Protein AF-A0AAN0SS25-F1 (afdb_monomer)

Structure (mmCIF, N/CA/C/O backbone):
data_AF-A0AAN0SS25-F1
#
_entry.id   AF-A0AAN0SS25-F1
#
loop_
_atom_site.group_PDB
_atom_site.id
_atom_site.type_symbol
_atom_site.label_atom_id
_atom_site.label_alt_id
_atom_site.label_comp_id
_atom_site.label_asym_id
_atom_site.label_entity_id
_atom_site.label_seq_id
_atom_site.pdbx_PDB_ins_code
_atom_site.Cartn_x
_atom_site.Cartn_y
_atom_site.Cartn_z
_atom_site.occupancy
_atom_site.B_iso_or_equiv
_atom_site.auth_seq_id
_atom_site.auth_comp_id
_atom_site.auth_asym_id
_atom_site.auth_atom_id
_atom_site.pdbx_PDB_model_num
ATOM 1 N N . MET A 1 1 ? -2.815 -20.457 -16.762 1.00 57.69 1 MET A N 1
ATOM 2 C CA . MET A 1 1 ? -2.253 -19.759 -15.584 1.00 57.69 1 MET A CA 1
ATOM 3 C C . MET A 1 1 ? -3.421 -19.249 -14.760 1.00 57.69 1 MET A C 1
ATOM 5 O O . MET A 1 1 ? -4.217 -18.498 -15.304 1.00 57.69 1 MET A O 1
ATOM 9 N N . HIS A 1 2 ? -3.569 -19.691 -13.511 1.00 80.38 2 HIS A N 1
ATOM 10 C CA . HIS 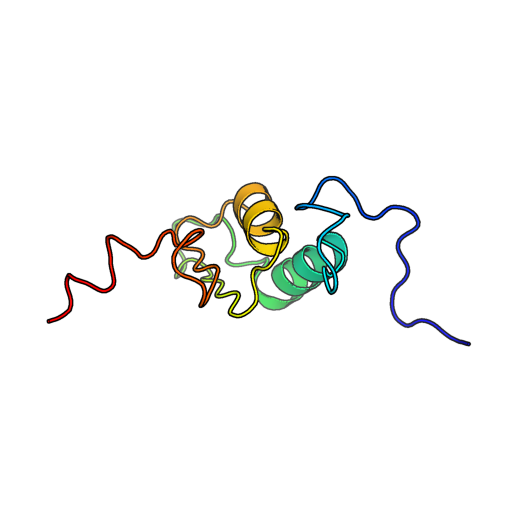A 1 2 ? -4.608 -19.187 -12.608 1.00 80.38 2 HIS A CA 1
ATOM 11 C C . HIS A 1 2 ? -3.968 -18.160 -11.673 1.00 80.38 2 HIS A C 1
ATOM 13 O O . HIS A 1 2 ? -3.058 -18.497 -10.920 1.00 80.38 2 HIS A O 1
ATOM 19 N N . SER A 1 3 ? -4.380 -16.897 -11.771 1.00 84.00 3 SER A N 1
ATOM 20 C CA . SER A 1 3 ? -3.950 -15.846 -10.847 1.00 84.00 3 SER A CA 1
ATOM 21 C C . SER A 1 3 ? -4.818 -15.871 -9.592 1.00 84.00 3 SER A C 1
ATOM 23 O O . SER A 1 3 ? -6.036 -15.971 -9.703 1.00 84.00 3 SER A O 1
ATOM 25 N N . VAL A 1 4 ? -4.208 -15.707 -8.418 1.00 85.38 4 VAL A N 1
ATOM 26 C CA . VAL A 1 4 ? -4.943 -15.578 -7.145 1.00 85.38 4 VAL A CA 1
ATOM 27 C C . VAL A 1 4 ? -5.563 -14.184 -7.000 1.00 85.38 4 VAL A C 1
ATOM 29 O O . VAL A 1 4 ? -6.630 -14.037 -6.418 1.00 85.38 4 VAL A O 1
ATOM 32 N N . ILE A 1 5 ? -4.910 -13.156 -7.552 1.00 86.50 5 ILE A N 1
ATOM 33 C CA . ILE A 1 5 ? -5.356 -11.761 -7.490 1.00 86.50 5 ILE A CA 1
ATOM 34 C C . ILE A 1 5 ? -5.107 -11.112 -8.852 1.00 86.50 5 ILE A C 1
ATOM 36 O O . ILE A 1 5 ? -4.029 -11.281 -9.427 1.00 86.50 5 ILE A O 1
ATOM 40 N N . ASN A 1 6 ? -6.090 -10.365 -9.359 1.00 88.50 6 ASN A N 1
ATOM 41 C CA . ASN A 1 6 ? -5.974 -9.590 -10.590 1.00 88.50 6 ASN A CA 1
ATOM 42 C C . ASN A 1 6 ? -6.576 -8.191 -10.400 1.00 88.50 6 ASN A C 1
ATOM 44 O O . ASN A 1 6 ? -7.693 -8.059 -9.904 1.00 88.50 6 ASN A O 1
ATOM 48 N N . TYR A 1 7 ? -5.848 -7.158 -10.826 1.00 87.94 7 TYR A N 1
ATOM 49 C CA . TYR A 1 7 ? -6.345 -5.784 -10.867 1.00 87.94 7 TYR A CA 1
ATOM 50 C C . TYR A 1 7 ? -6.162 -5.234 -12.276 1.00 87.94 7 TYR A C 1
ATOM 52 O O . TYR A 1 7 ? -5.033 -5.116 -12.746 1.00 87.94 7 TYR A O 1
ATOM 60 N N . GLU A 1 8 ? -7.255 -4.820 -12.915 1.00 86.50 8 GLU A N 1
ATOM 61 C CA . GLU A 1 8 ? -7.216 -4.219 -14.257 1.00 86.50 8 GLU A CA 1
ATOM 62 C C . GLU A 1 8 ? -6.403 -2.917 -14.293 1.00 86.50 8 GLU A C 1
ATOM 64 O O . GLU A 1 8 ? -5.806 -2.562 -15.306 1.00 86.50 8 GLU A O 1
ATOM 69 N N . GLN A 1 9 ? -6.354 -2.203 -13.164 1.00 84.44 9 GLN A N 1
ATOM 70 C CA . GLN A 1 9 ? -5.640 -0.941 -13.025 1.00 84.44 9 GLN A CA 1
ATOM 71 C C . GLN A 1 9 ? -4.769 -0.928 -11.770 1.00 84.44 9 GLN A C 1
ATOM 73 O O . GLN A 1 9 ? -5.238 -1.208 -10.663 1.00 84.44 9 GLN A O 1
ATOM 78 N N . ARG A 1 10 ? -3.518 -0.475 -11.916 1.00 81.19 10 ARG A N 1
ATOM 79 C CA . ARG A 1 10 ? -2.556 -0.339 -10.805 1.00 81.19 10 ARG A CA 1
ATOM 80 C C . ARG A 1 10 ? -2.979 0.689 -9.743 1.00 81.19 10 ARG A C 1
ATOM 82 O O . ARG A 1 10 ? -2.588 0.562 -8.585 1.00 81.19 10 ARG A O 1
ATOM 89 N N . GLY A 1 11 ? -3.775 1.690 -10.123 1.00 83.00 11 GLY A N 1
ATOM 90 C CA . GLY A 1 11 ? -4.128 2.828 -9.267 1.00 83.00 11 GLY A CA 1
ATOM 91 C C . GLY A 1 11 ? -3.034 3.902 -9.204 1.00 83.00 11 GLY A C 1
ATOM 92 O O . GLY A 1 11 ? -2.036 3.836 -9.923 1.00 83.00 11 GLY A O 1
ATOM 93 N N . THR A 1 12 ? -3.225 4.895 -8.336 1.00 85.44 12 THR A N 1
ATOM 94 C CA . THR A 1 12 ? -2.402 6.120 -8.227 1.00 85.44 12 THR A CA 1
ATOM 95 C C . THR A 1 12 ? -1.240 6.006 -7.227 1.00 85.44 12 THR A C 1
ATOM 97 O O . THR A 1 12 ? -0.642 7.003 -6.831 1.00 85.44 12 THR A O 1
ATOM 100 N N . TYR A 1 13 ? -0.905 4.786 -6.804 1.00 86.62 13 TYR A N 1
ATOM 101 C CA . TYR A 1 13 ? 0.031 4.524 -5.710 1.00 86.62 13 TYR A CA 1
ATOM 102 C C . TYR A 1 13 ? 1.503 4.566 -6.136 1.00 86.62 13 TYR A C 1
ATOM 104 O O . TYR A 1 13 ? 1.930 3.731 -6.932 1.00 86.62 13 TYR A O 1
ATOM 112 N N . GLY A 1 14 ? 2.309 5.445 -5.534 1.00 79.00 14 GLY A N 1
ATOM 113 C CA . GLY A 1 14 ? 3.767 5.484 -5.723 1.00 79.00 14 GLY A CA 1
ATOM 114 C C . GLY A 1 14 ? 4.233 5.669 -7.180 1.00 79.00 14 GLY A C 1
ATOM 115 O O . GLY A 1 14 ? 3.445 5.846 -8.108 1.00 79.00 14 GLY A O 1
ATOM 116 N N . ASN A 1 15 ? 5.547 5.615 -7.404 1.00 80.75 15 ASN A N 1
ATOM 117 C CA . ASN A 1 15 ? 6.135 5.772 -8.738 1.00 80.75 15 ASN A CA 1
ATOM 118 C C . ASN A 1 15 ? 6.070 4.468 -9.55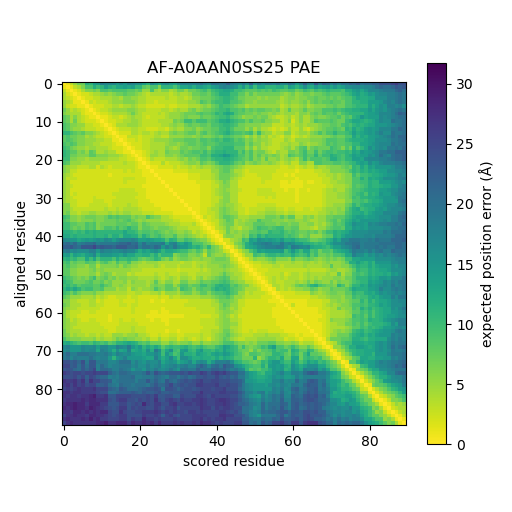7 1.00 80.75 15 ASN A C 1
ATOM 120 O O . ASN A 1 15 ? 6.817 3.527 -9.297 1.00 80.75 15 ASN A O 1
ATOM 124 N N . ASN A 1 16 ? 5.236 4.411 -10.596 1.00 80.12 16 ASN A N 1
ATOM 125 C CA . ASN A 1 16 ? 5.098 3.227 -11.458 1.00 80.12 16 ASN A CA 1
ATOM 126 C C . ASN A 1 16 ? 6.362 2.862 -12.265 1.00 80.12 16 ASN A C 1
ATOM 128 O O . ASN A 1 16 ? 6.456 1.736 -12.745 1.00 80.12 16 ASN A O 1
ATOM 132 N N . LYS A 1 17 ? 7.336 3.773 -12.394 1.00 83.12 17 LYS A N 1
ATOM 133 C CA . LYS A 1 17 ? 8.622 3.519 -13.065 1.00 83.12 17 LYS A CA 1
ATOM 134 C C . LYS A 1 17 ? 9.669 2.883 -12.145 1.00 83.12 17 LYS A C 1
ATOM 136 O O . LYS A 1 17 ? 10.711 2.452 -12.631 1.00 83.12 17 LYS A O 1
ATOM 141 N N . TYR A 1 18 ? 9.434 2.833 -10.831 1.00 81.69 18 TYR A N 1
ATOM 142 C CA . TYR A 1 18 ? 10.376 2.206 -9.904 1.00 81.69 18 TYR A CA 1
ATOM 143 C C . TYR A 1 18 ? 10.318 0.681 -10.046 1.00 81.69 18 TYR A C 1
ATOM 145 O O . TYR A 1 18 ? 9.267 0.062 -9.860 1.00 81.69 18 TYR A O 1
ATOM 153 N N . ARG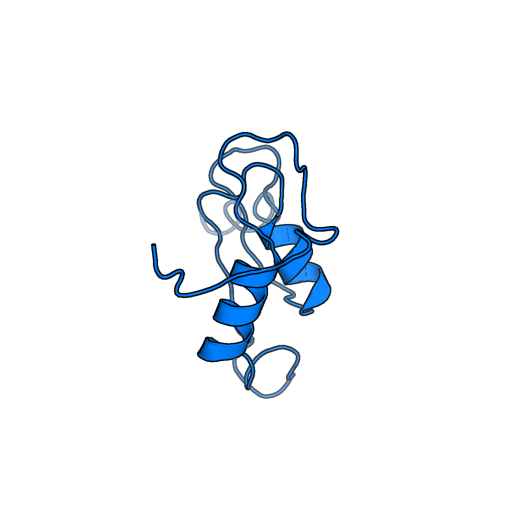 A 1 19 ? 11.450 0.065 -10.398 1.00 75.25 19 ARG A N 1
ATOM 154 C CA . ARG A 1 19 ? 11.529 -1.382 -10.623 1.00 75.25 19 ARG A CA 1
ATOM 155 C C . ARG A 1 19 ? 11.225 -2.136 -9.325 1.00 75.25 19 ARG A C 1
ATOM 157 O O . ARG A 1 19 ? 11.759 -1.798 -8.276 1.00 75.25 19 ARG A O 1
ATOM 164 N N . GLY A 1 20 ? 10.378 -3.161 -9.409 1.00 72.81 20 GLY A N 1
ATOM 165 C CA . GLY A 1 20 ? 9.980 -3.973 -8.251 1.00 72.81 20 GLY A CA 1
ATOM 166 C C . GLY A 1 20 ? 8.816 -3.403 -7.435 1.00 72.81 20 GLY A C 1
ATOM 167 O O . GLY A 1 20 ? 8.458 -3.979 -6.413 1.00 72.81 20 GLY A O 1
ATOM 168 N N . ASN A 1 21 ? 8.192 -2.305 -7.872 1.00 77.12 21 ASN A N 1
ATOM 169 C CA . ASN A 1 21 ? 7.022 -1.776 -7.183 1.00 77.12 21 ASN A CA 1
ATOM 170 C C . ASN A 1 21 ? 5.812 -2.720 -7.288 1.00 77.12 21 ASN A C 1
ATOM 172 O O . ASN A 1 21 ? 5.311 -2.996 -8.380 1.00 77.12 21 ASN A O 1
ATOM 176 N N . CYS A 1 22 ? 5.282 -3.122 -6.133 1.00 83.25 22 CYS A N 1
ATOM 177 C CA . 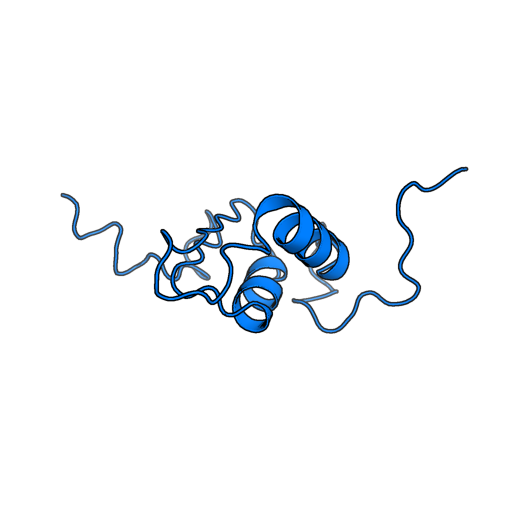CYS A 1 22 ? 4.000 -3.815 -6.028 1.00 83.25 22 CYS A CA 1
ATOM 178 C C . CYS A 1 22 ? 2.830 -2.858 -6.344 1.00 83.25 22 CYS A C 1
ATOM 180 O O . CYS A 1 22 ? 2.980 -1.632 -6.302 1.00 83.25 22 CYS A O 1
ATOM 182 N N . SER A 1 23 ? 1.659 -3.394 -6.698 1.00 88.44 23 SER A N 1
ATOM 183 C CA . SER A 1 23 ? 0.435 -2.592 -6.807 1.00 88.44 23 SER A CA 1
ATOM 184 C C . SER A 1 23 ? -0.022 -2.170 -5.413 1.00 88.44 23 SER A C 1
ATOM 186 O O . SER A 1 23 ? -0.151 -3.009 -4.523 1.00 88.44 23 SER A O 1
ATOM 188 N N . GLY A 1 24 ? -0.324 -0.884 -5.222 1.00 89.38 24 GLY A N 1
ATOM 189 C CA . GLY A 1 24 ? -0.832 -0.409 -3.933 1.00 89.38 24 GLY A CA 1
ATOM 190 C C . GLY A 1 24 ? -2.184 -1.017 -3.557 1.00 89.38 24 GLY A C 1
ATOM 191 O O . GLY A 1 24 ? -2.479 -1.121 -2.373 1.00 89.38 24 GLY A O 1
ATOM 192 N N . ARG A 1 25 ? -2.959 -1.521 -4.532 1.00 92.19 25 ARG A N 1
ATOM 193 C CA . ARG A 1 25 ? -4.198 -2.269 -4.259 1.00 92.19 25 ARG A CA 1
ATOM 194 C C . ARG A 1 25 ? -3.937 -3.560 -3.480 1.00 92.19 25 ARG A C 1
ATOM 196 O O . ARG A 1 25 ? -4.639 -3.816 -2.514 1.00 92.19 25 ARG A O 1
ATOM 203 N N . VAL A 1 26 ? -2.876 -4.300 -3.823 1.00 91.44 26 VAL A N 1
ATOM 204 C CA . VAL A 1 26 ? -2.474 -5.512 -3.080 1.00 91.44 26 VAL A CA 1
ATOM 205 C C . VAL A 1 26 ? -2.168 -5.153 -1.629 1.00 91.44 26 VAL A C 1
ATOM 207 O O . VAL A 1 26 ? -2.663 -5.788 -0.705 1.00 91.44 26 VAL A O 1
ATOM 210 N N . ILE A 1 27 ? -1.356 -4.110 -1.429 1.00 90.12 27 ILE A N 1
ATOM 211 C CA . ILE A 1 27 ? -0.954 -3.658 -0.092 1.00 90.12 27 ILE A CA 1
ATOM 212 C C . ILE A 1 27 ? -2.191 -3.221 0.701 1.00 90.12 27 ILE A C 1
ATOM 214 O O . ILE A 1 27 ? -2.352 -3.615 1.852 1.00 90.12 27 ILE A O 1
ATOM 218 N N . LYS A 1 28 ? -3.087 -2.448 0.079 1.00 91.19 28 LYS A N 1
ATOM 219 C CA . LYS A 1 28 ? -4.333 -1.984 0.694 1.00 91.19 28 LYS A CA 1
ATOM 220 C C . LYS A 1 28 ? -5.213 -3.149 1.137 1.00 91.19 28 LYS A C 1
ATOM 222 O O . LYS A 1 28 ? -5.655 -3.151 2.282 1.00 91.19 28 LYS A O 1
ATOM 227 N N . ASP A 1 29 ? -5.432 -4.130 0.268 1.00 92.19 29 ASP A N 1
ATOM 228 C CA . ASP A 1 29 ? -6.295 -5.273 0.568 1.00 92.19 29 ASP A CA 1
ATOM 229 C C . ASP A 1 29 ? -5.728 -6.109 1.719 1.00 92.19 29 ASP A C 1
ATOM 231 O O . ASP A 1 29 ? -6.466 -6.471 2.633 1.00 92.19 29 ASP A O 1
ATOM 235 N N . LEU A 1 30 ? -4.409 -6.333 1.751 1.00 91.00 30 LEU A N 1
ATOM 236 C CA . LEU A 1 30 ? -3.750 -7.018 2.867 1.00 91.00 30 LEU A CA 1
ATOM 237 C C . LEU A 1 30 ? -3.894 -6.242 4.182 1.00 91.00 30 LEU A C 1
ATOM 239 O O . LEU A 1 30 ? -4.218 -6.829 5.215 1.00 91.00 30 LEU A O 1
ATOM 243 N N . LEU A 1 31 ? -3.688 -4.922 4.164 1.00 89.38 31 LEU A N 1
ATOM 244 C CA . LEU A 1 31 ? -3.825 -4.100 5.369 1.00 89.38 31 LEU A CA 1
ATOM 245 C C . LEU A 1 31 ? -5.266 -4.062 5.872 1.00 89.38 31 LEU A C 1
ATOM 247 O O . LEU A 1 31 ? -5.488 -4.162 7.074 1.00 89.38 31 LEU A O 1
ATOM 251 N N . LEU A 1 32 ? -6.249 -3.960 4.981 1.00 89.81 32 LEU A N 1
ATOM 252 C CA . LEU A 1 32 ? -7.655 -4.024 5.368 1.00 89.81 32 LEU A CA 1
ATOM 253 C C . LEU A 1 32 ? -8.024 -5.407 5.910 1.00 89.81 32 LEU A C 1
ATOM 255 O O . LEU A 1 32 ? -8.716 -5.486 6.921 1.00 89.81 32 LEU A O 1
ATOM 259 N N . HIS A 1 33 ? -7.519 -6.476 5.297 1.00 91.00 33 HIS A N 1
ATOM 260 C CA . HIS A 1 33 ? -7.784 -7.843 5.735 1.00 91.00 33 HIS A CA 1
ATOM 261 C C . HIS A 1 33 ? -7.256 -8.118 7.150 1.00 91.00 33 HIS A C 1
ATOM 263 O O . HIS A 1 33 ? -7.982 -8.656 7.979 1.00 91.00 33 HIS A O 1
ATOM 269 N N . TYR A 1 34 ? -6.014 -7.724 7.449 1.00 86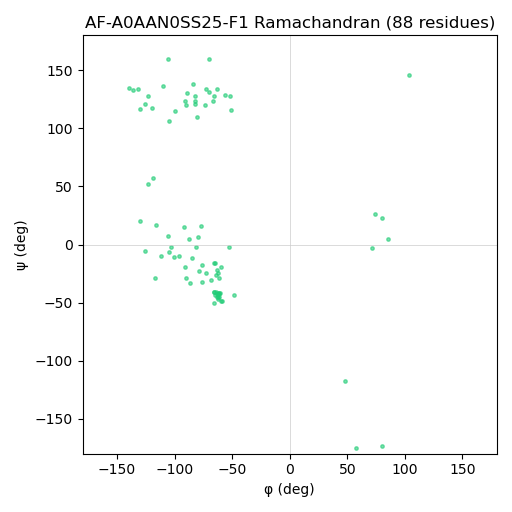.94 34 TYR A N 1
ATOM 270 C CA . TYR A 1 34 ? -5.392 -8.017 8.747 1.00 86.94 34 TYR A CA 1
ATOM 271 C C . TYR A 1 34 ? -5.632 -6.948 9.817 1.00 86.94 34 TYR A C 1
ATOM 273 O O . TYR A 1 34 ? -5.611 -7.256 11.007 1.00 86.94 34 TYR A O 1
ATOM 281 N N . LEU A 1 35 ? -5.812 -5.685 9.422 1.00 85.75 35 LEU A N 1
ATOM 282 C CA . LEU A 1 35 ? -5.806 -4.542 10.340 1.00 85.75 35 LEU A CA 1
ATOM 283 C C . LEU A 1 35 ? -7.068 -3.675 10.250 1.00 85.75 35 LEU A C 1
ATOM 285 O O . LEU A 1 35 ? -7.204 -2.764 11.067 1.00 85.75 35 LEU A O 1
ATOM 289 N N . GLY A 1 36 ? -7.991 -3.939 9.316 1.00 83.75 36 GLY A N 1
ATOM 290 C CA . GLY A 1 36 ? -9.139 -3.078 8.994 1.00 83.75 36 GLY A CA 1
ATOM 291 C C . GLY A 1 36 ? -9.937 -2.602 10.207 1.00 83.75 36 GLY A C 1
ATOM 292 O O . GLY A 1 36 ? -10.203 -1.411 10.347 1.00 83.75 36 GLY A O 1
ATOM 293 N N . ASP A 1 37 ? -10.213 -3.495 11.158 1.00 82.25 37 ASP A N 1
ATOM 294 C CA . ASP A 1 37 ? -10.964 -3.169 12.377 1.00 82.25 37 ASP A CA 1
ATOM 295 C C . ASP A 1 37 ? -10.262 -2.201 13.336 1.00 82.25 37 ASP A C 1
ATOM 297 O O . ASP A 1 37 ? -10.913 -1.663 14.241 1.00 82.25 37 ASP A O 1
ATOM 301 N N . SER A 1 38 ? -8.954 -2.009 13.171 1.00 74.94 38 SER A N 1
ATOM 302 C CA . SER A 1 38 ? -8.084 -1.194 14.027 1.00 74.94 38 SER A CA 1
ATOM 303 C C . SER A 1 38 ? -7.559 0.062 13.322 1.00 74.94 38 SER A C 1
ATOM 305 O O . SER A 1 38 ? -6.983 0.934 13.976 1.00 74.94 38 SER A O 1
ATOM 307 N N . ILE A 1 39 ? -7.760 0.185 12.008 1.00 76.50 39 ILE A N 1
ATOM 308 C CA . ILE A 1 39 ? -7.378 1.367 11.229 1.00 76.50 39 ILE A CA 1
ATOM 309 C C . ILE A 1 39 ? -8.337 2.525 11.554 1.00 76.50 39 ILE A C 1
ATOM 311 O O . ILE A 1 39 ? -9.550 2.347 11.637 1.00 76.50 39 ILE A O 1
ATOM 315 N N . GLY A 1 40 ? -7.792 3.724 11.785 1.00 65.94 40 GLY A N 1
ATOM 316 C CA . GLY A 1 40 ? -8.572 4.956 11.979 1.00 65.94 40 GLY A CA 1
ATOM 317 C C . GLY A 1 40 ? -9.348 5.080 13.300 1.00 65.94 40 GLY A C 1
ATOM 318 O O . GLY A 1 40 ? -9.947 6.126 13.546 1.00 65.94 40 GLY A O 1
ATOM 319 N N . LYS A 1 41 ? -9.332 4.069 14.183 1.00 68.56 41 LYS A N 1
ATOM 320 C CA . LYS A 1 41 ? -10.059 4.117 15.465 1.00 68.56 41 LYS A CA 1
ATOM 321 C C . LYS A 1 41 ? -9.205 4.723 16.590 1.00 68.56 41 LYS A C 1
ATOM 323 O O . LYS A 1 41 ? -8.088 4.262 16.815 1.00 68.56 41 LYS A O 1
ATOM 328 N N . PRO A 1 42 ? -9.727 5.700 17.356 1.00 60.38 42 PRO A N 1
ATOM 329 C CA . PRO A 1 42 ? -8.986 6.334 18.450 1.00 60.38 42 PRO A CA 1
ATOM 330 C C . PRO A 1 42 ? -8.880 5.480 19.728 1.00 60.38 42 PRO A C 1
ATOM 332 O O . PRO A 1 42 ? -8.027 5.762 20.560 1.00 60.38 42 PRO A O 1
ATOM 335 N N . GLN A 1 43 ? -9.724 4.452 19.896 1.00 55.50 43 GLN A N 1
ATOM 336 C CA . GLN A 1 43 ? -9.879 3.715 21.165 1.00 55.50 43 GLN A CA 1
ATOM 337 C C . GLN A 1 43 ? -9.130 2.365 21.234 1.00 55.50 43 GLN A C 1
ATOM 339 O O . GLN A 1 43 ? -9.033 1.775 22.305 1.00 55.50 43 GLN A O 1
ATOM 344 N N . LYS A 1 44 ? -8.591 1.858 20.116 1.00 56.88 44 LYS A N 1
ATOM 345 C CA . LYS A 1 44 ? -7.735 0.652 20.072 1.00 56.88 44 LYS A CA 1
ATOM 346 C C . LYS A 1 44 ? -6.277 1.068 19.846 1.00 56.88 44 LYS A C 1
ATOM 348 O O . LYS A 1 44 ? -6.037 2.161 19.334 1.00 56.88 44 LYS A O 1
ATOM 353 N N . ARG A 1 45 ? -5.295 0.210 20.185 1.00 57.75 45 ARG A N 1
ATOM 354 C CA . ARG A 1 45 ? -3.899 0.413 19.733 1.00 57.75 45 ARG A CA 1
ATOM 355 C C . ARG A 1 45 ? -3.942 0.621 18.221 1.00 57.75 45 ARG A C 1
ATOM 357 O O . ARG A 1 45 ? -4.381 -0.276 17.505 1.00 57.75 45 ARG A O 1
ATOM 364 N N . GLN A 1 46 ? -3.550 1.811 17.762 1.00 62.88 46 GLN A N 1
ATOM 365 C CA . GLN A 1 46 ? -3.559 2.124 16.338 1.00 62.88 46 GLN A CA 1
ATOM 366 C C . GLN A 1 46 ? -2.721 1.082 15.607 1.00 62.88 46 GLN A C 1
ATOM 368 O O . GLN A 1 46 ? -1.576 0.812 15.987 1.00 62.88 46 GLN A O 1
ATOM 373 N N . ALA A 1 47 ? -3.315 0.495 14.569 1.00 70.62 47 ALA A N 1
ATOM 374 C CA . ALA A 1 47 ? -2.595 -0.389 13.678 1.00 70.62 47 ALA A CA 1
ATOM 375 C C . ALA A 1 47 ? -1.333 0.338 13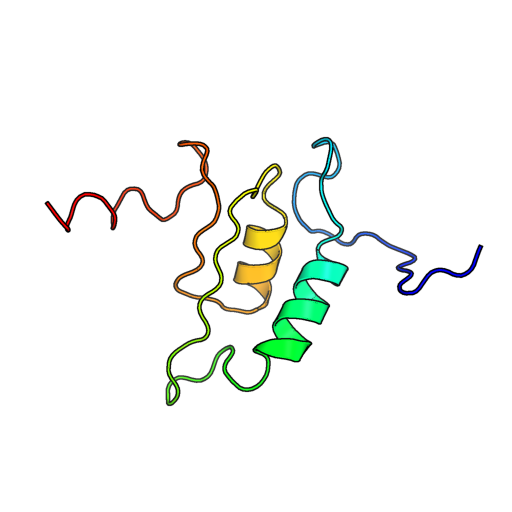.196 1.00 70.62 47 ALA A C 1
ATOM 377 O O . ALA A 1 47 ? -1.397 1.485 12.755 1.00 70.62 47 ALA A O 1
ATOM 378 N N . SER A 1 48 ? -0.184 -0.310 13.344 1.00 72.44 48 SER A N 1
ATOM 379 C CA . SER A 1 48 ? 1.097 0.212 12.878 1.00 72.44 48 SER A CA 1
ATOM 380 C C . SER A 1 48 ? 1.548 -0.635 11.700 1.00 72.44 48 SER A C 1
ATOM 382 O O . SER A 1 48 ? 1.428 -1.857 11.726 1.00 72.44 48 SER A O 1
ATOM 384 N N . PHE A 1 49 ? 2.040 0.024 10.659 1.00 78.56 49 PHE A N 1
ATOM 385 C CA . PHE A 1 49 ? 2.500 -0.608 9.431 1.00 78.56 49 PHE A CA 1
ATOM 386 C C . PHE A 1 49 ? 3.951 -0.198 9.192 1.00 78.56 49 PHE A C 1
ATOM 388 O O . PHE A 1 49 ? 4.274 0.991 9.223 1.00 78.56 49 PHE A O 1
ATOM 395 N N . CYS A 1 50 ? 4.817 -1.189 8.987 1.00 80.25 50 CYS A N 1
ATOM 396 C CA . CYS A 1 50 ? 6.217 -0.987 8.650 1.00 80.25 50 CYS A CA 1
ATOM 397 C C . CYS A 1 50 ? 6.498 -1.625 7.289 1.00 80.25 50 CYS A C 1
ATOM 399 O O . CYS A 1 50 ? 6.369 -2.838 7.127 1.00 80.25 50 CYS A O 1
ATOM 401 N N . GLU A 1 51 ? 6.885 -0.810 6.315 1.00 77.81 51 GLU A N 1
ATOM 402 C CA . GLU A 1 51 ? 7.329 -1.252 4.999 1.00 77.81 51 GLU A CA 1
ATOM 403 C C . GLU A 1 51 ? 8.849 -1.124 4.913 1.00 77.81 51 GLU A C 1
ATOM 405 O O . GLU A 1 51 ? 9.397 -0.029 4.788 1.00 77.81 51 GLU A O 1
ATOM 410 N N . VAL A 1 52 ? 9.548 -2.255 4.954 1.00 75.75 52 VAL A N 1
ATOM 411 C CA . VAL A 1 52 ? 11.019 -2.296 4.901 1.00 75.75 52 VA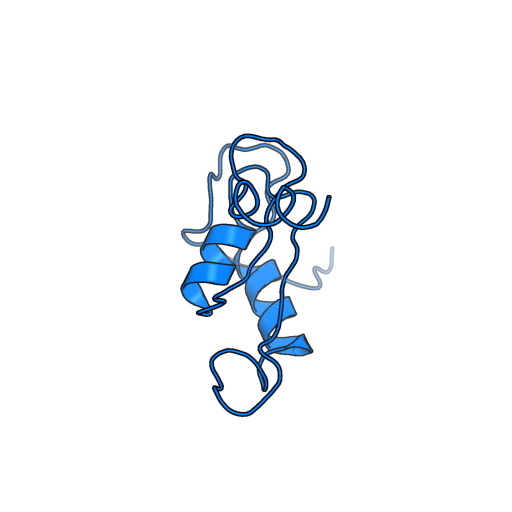L A CA 1
ATOM 412 C C . VAL A 1 52 ? 11.586 -1.984 3.506 1.00 75.75 52 VAL A C 1
ATOM 414 O O . VAL A 1 52 ? 12.692 -1.461 3.399 1.00 75.75 52 VAL A O 1
ATOM 417 N N . PHE A 1 53 ? 10.807 -2.206 2.439 1.00 76.31 53 PHE A N 1
ATOM 418 C CA . PHE A 1 53 ? 11.209 -1.995 1.039 1.00 76.31 53 PHE A CA 1
ATOM 419 C C . PHE A 1 53 ? 10.334 -0.950 0.334 1.00 76.31 53 PHE A C 1
ATOM 421 O O . PHE A 1 53 ? 9.723 -1.225 -0.695 1.00 76.31 53 PHE A O 1
ATOM 428 N N . ALA A 1 54 ? 10.270 0.265 0.883 1.00 72.88 54 ALA A N 1
ATOM 429 C CA . ALA A 1 54 ? 9.327 1.285 0.414 1.00 72.88 54 ALA A CA 1
ATOM 430 C C . ALA A 1 54 ? 9.526 1.722 -1.050 1.00 72.88 54 ALA A C 1
ATOM 432 O O . ALA A 1 54 ? 8.581 2.202 -1.680 1.00 72.88 54 ALA A O 1
ATOM 433 N N . GLY A 1 55 ? 10.742 1.572 -1.594 1.00 76.06 55 GLY A N 1
ATOM 434 C CA . GLY A 1 55 ? 11.040 1.801 -3.009 1.00 76.06 55 GLY A CA 1
ATOM 435 C C . GLY 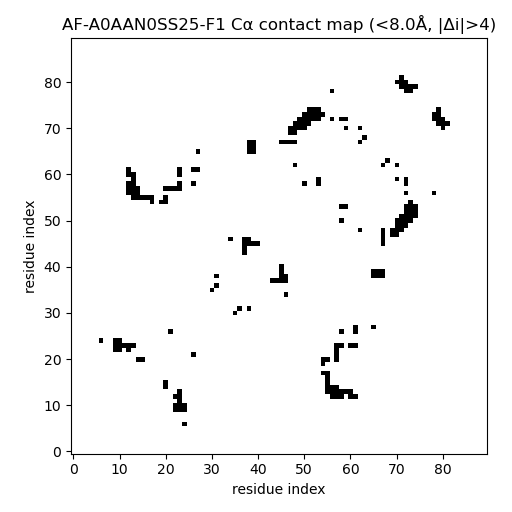A 1 55 ? 10.471 3.123 -3.535 1.00 76.06 55 GLY A C 1
ATOM 436 O O . GLY A 1 55 ? 10.814 4.197 -3.046 1.00 76.06 55 GLY A O 1
ATOM 437 N N . GLY A 1 56 ? 9.563 3.042 -4.513 1.00 78.62 56 GLY A N 1
ATOM 438 C CA . GLY A 1 56 ? 8.892 4.199 -5.115 1.00 78.62 56 GLY A CA 1
ATOM 439 C C . GLY A 1 56 ? 7.753 4.822 -4.289 1.00 78.62 56 GLY A C 1
ATOM 440 O O . GLY A 1 56 ? 6.948 5.552 -4.864 1.00 78.62 56 GLY A O 1
ATOM 441 N N . GLY A 1 57 ? 7.636 4.517 -2.993 1.00 82.94 57 GLY A N 1
ATOM 442 C CA . GLY A 1 57 ? 6.674 5.128 -2.067 1.00 82.94 57 GLY A CA 1
ATOM 443 C C . GLY A 1 57 ? 5.250 4.568 -2.144 1.00 82.94 57 GLY A C 1
ATOM 444 O O . GLY A 1 57 ? 4.302 5.263 -1.781 1.00 82.94 57 GLY A O 1
ATOM 445 N N . THR A 1 58 ? 5.077 3.338 -2.638 1.00 88.44 58 THR A N 1
ATOM 446 C CA . THR A 1 58 ? 3.744 2.736 -2.824 1.00 88.44 58 THR A CA 1
ATOM 447 C C . THR A 1 58 ? 3.042 2.493 -1.486 1.00 88.44 58 THR A C 1
ATOM 449 O O . THR A 1 58 ? 1.905 2.940 -1.327 1.00 88.44 58 THR A O 1
ATOM 452 N N . GLY A 1 59 ? 3.689 1.847 -0.507 1.00 87.12 59 GLY A N 1
ATOM 453 C CA . GLY A 1 59 ? 3.061 1.609 0.794 1.00 87.12 59 GLY A CA 1
ATOM 454 C C . GLY A 1 59 ? 2.848 2.889 1.599 1.00 87.12 59 GLY A C 1
ATOM 455 O O . GLY A 1 59 ? 1.825 3.000 2.264 1.00 87.12 59 GLY A O 1
ATOM 456 N N . LEU A 1 60 ? 3.700 3.914 1.449 1.00 85.19 60 LEU A N 1
ATOM 457 C CA . LEU A 1 60 ? 3.443 5.244 2.025 1.00 85.19 60 LEU A CA 1
ATOM 458 C C . LEU A 1 60 ? 2.155 5.874 1.468 1.00 85.19 60 LEU A C 1
ATOM 460 O O . LEU A 1 60 ? 1.377 6.458 2.222 1.00 85.19 60 LEU A O 1
ATOM 464 N N . ALA A 1 61 ? 1.915 5.767 0.157 1.00 88.25 61 ALA A N 1
ATOM 465 C CA . ALA A 1 61 ? 0.690 6.278 -0.457 1.00 88.25 61 ALA A CA 1
ATOM 466 C C . ALA A 1 61 ? -0.555 5.557 0.088 1.00 88.25 61 ALA A C 1
ATOM 468 O O . ALA A 1 61 ? -1.537 6.206 0.440 1.00 88.25 61 ALA A O 1
ATOM 469 N N . VAL A 1 62 ? -0.480 4.231 0.235 1.00 90.06 62 VAL A N 1
ATOM 470 C CA . VAL A 1 62 ? -1.556 3.420 0.828 1.00 90.06 62 VAL A CA 1
ATOM 471 C C . VAL A 1 62 ? -1.767 3.767 2.305 1.00 90.06 62 VAL A C 1
ATOM 473 O O . VAL A 1 62 ? -2.902 3.931 2.741 1.00 90.06 62 VAL A O 1
ATOM 476 N N . ALA A 1 63 ? -0.690 3.931 3.075 1.00 85.94 63 ALA A N 1
ATOM 477 C CA . ALA A 1 63 ? -0.755 4.274 4.492 1.00 85.94 63 ALA A CA 1
ATOM 478 C C . ALA A 1 63 ? -1.445 5.627 4.724 1.00 85.94 63 ALA A C 1
ATOM 480 O O . ALA A 1 63 ? -2.284 5.743 5.617 1.00 85.94 63 ALA A O 1
ATOM 481 N N . LYS A 1 64 ? -1.142 6.626 3.883 1.00 85.12 64 LYS A N 1
ATOM 482 C CA . LYS A 1 64 ? -1.820 7.930 3.899 1.00 85.12 64 LYS A CA 1
ATOM 483 C C . LYS A 1 64 ? -3.302 7.809 3.560 1.00 85.12 64 LYS A C 1
ATOM 485 O O . LYS A 1 64 ? -4.118 8.394 4.263 1.00 85.12 64 LYS A O 1
ATOM 490 N N . GLU A 1 65 ? -3.648 7.041 2.525 1.00 88.88 65 GLU A N 1
ATOM 491 C CA . GLU A 1 65 ? -5.048 6.815 2.141 1.00 88.88 65 GLU A CA 1
ATOM 492 C C . GLU A 1 65 ? -5.846 6.151 3.273 1.00 88.88 65 GLU A C 1
ATOM 494 O O . GL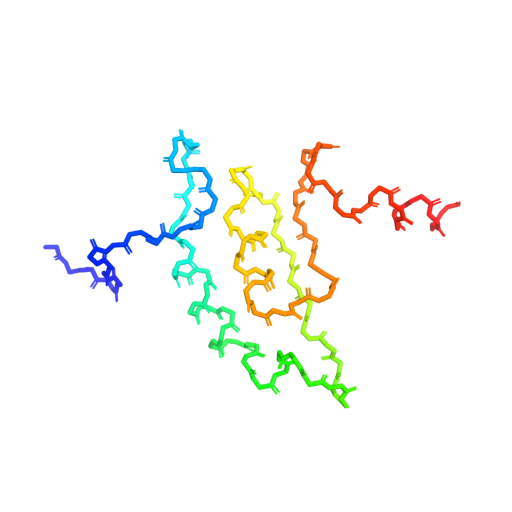U A 1 65 ? -6.972 6.547 3.556 1.00 88.88 65 GLU A O 1
ATOM 499 N N . LEU A 1 66 ? -5.248 5.175 3.957 1.00 86.81 66 LEU A N 1
ATOM 500 C CA . LEU A 1 66 ? -5.875 4.453 5.065 1.00 86.81 66 LEU A CA 1
ATOM 501 C C . LEU A 1 66 ? -5.815 5.211 6.406 1.00 86.81 66 LEU A C 1
ATOM 503 O O . LEU A 1 66 ? -6.349 4.732 7.401 1.00 86.81 66 LEU A O 1
ATOM 507 N N . GLY A 1 67 ? -5.190 6.390 6.466 1.00 83.12 67 GLY A N 1
ATOM 508 C CA . GLY A 1 67 ? -5.152 7.217 7.677 1.00 83.12 67 GLY A CA 1
ATOM 509 C C . GLY A 1 67 ? -4.213 6.706 8.777 1.00 83.12 67 GLY A C 1
ATOM 510 O O . GLY A 1 67 ? -4.426 7.001 9.957 1.00 83.12 67 GLY A O 1
ATOM 511 N N . PHE A 1 68 ? -3.168 5.950 8.427 1.00 78.69 68 PHE A N 1
ATOM 512 C CA . PHE A 1 68 ? -2.117 5.583 9.378 1.00 78.69 68 PHE A CA 1
ATOM 513 C C . PHE A 1 68 ? -1.340 6.830 9.820 1.00 78.69 68 PHE A C 1
ATOM 515 O O . PHE A 1 68 ? -0.836 7.584 8.990 1.00 78.69 68 PHE A O 1
ATOM 522 N N . LYS A 1 69 ? -1.210 7.035 11.137 1.00 67.94 69 LYS A N 1
ATOM 523 C CA . LYS A 1 69 ? -0.450 8.165 11.703 1.00 67.94 69 LYS A CA 1
ATOM 524 C C . LYS A 1 69 ? 1.043 7.866 11.871 1.00 67.94 69 LYS A C 1
ATOM 526 O O . LYS A 1 69 ? 1.858 8.759 11.684 1.00 67.94 69 LYS A O 1
ATOM 531 N N . ASN A 1 70 ? 1.393 6.609 12.163 1.00 62.22 70 ASN A N 1
ATOM 532 C CA . ASN A 1 70 ? 2.760 6.173 12.479 1.00 62.22 70 ASN A CA 1
ATOM 533 C C . ASN A 1 70 ? 3.242 5.059 11.531 1.00 62.22 70 ASN A C 1
ATOM 535 O O . ASN A 1 70 ? 3.655 3.989 11.977 1.00 62.22 70 ASN A O 1
ATOM 539 N N . SER A 1 71 ? 3.144 5.269 10.216 1.00 62.78 71 SER A N 1
ATOM 540 C CA . SER A 1 71 ? 3.676 4.309 9.244 1.00 62.78 71 SER A CA 1
ATOM 541 C C . SER A 1 71 ? 5.174 4.514 9.043 1.00 62.78 71 SER A C 1
ATOM 543 O O . SER A 1 71 ? 5.613 5.602 8.664 1.00 62.78 71 SER A O 1
ATOM 545 N N . ILE A 1 72 ? 5.948 3.457 9.261 1.00 59.12 72 ILE A N 1
ATOM 546 C CA . ILE A 1 72 ? 7.377 3.433 8.968 1.00 59.12 72 ILE A CA 1
ATOM 547 C C . ILE A 1 72 ? 7.538 2.923 7.544 1.00 59.12 72 ILE A C 1
ATOM 549 O O . ILE A 1 72 ? 7.077 1.834 7.218 1.00 59.12 72 ILE A O 1
ATOM 553 N N . CYS A 1 73 ? 8.190 3.692 6.686 1.00 59.62 73 CYS A N 1
ATOM 554 C CA . CYS A 1 73 ? 8.487 3.260 5.332 1.00 59.62 73 CYS A CA 1
ATOM 555 C C . CYS A 1 73 ? 9.977 3.508 5.093 1.00 59.62 73 CYS A C 1
ATOM 557 O O . CYS A 1 73 ? 10.397 4.661 5.087 1.00 59.62 73 CYS A O 1
ATOM 559 N N . ASN A 1 74 ? 10.735 2.432 4.862 1.00 58.03 74 ASN A N 1
ATOM 560 C CA . ASN A 1 74 ? 12.081 2.366 4.277 1.00 58.03 74 ASN A CA 1
ATOM 561 C C . ASN A 1 74 ? 13.294 2.136 5.205 1.00 58.03 74 ASN A C 1
ATOM 563 O O . ASN A 1 74 ? 13.388 2.678 6.301 1.00 58.03 74 ASN A O 1
ATOM 567 N N . LEU A 1 75 ? 14.268 1.399 4.647 1.00 47.88 75 LEU A N 1
ATOM 568 C CA . LEU A 1 75 ? 15.665 1.256 5.087 1.00 47.88 75 LEU A CA 1
ATOM 569 C C . LEU A 1 75 ? 16.603 2.302 4.428 1.00 47.88 75 LEU A C 1
ATOM 571 O O . LEU A 1 75 ? 17.693 2.565 4.920 1.00 47.88 75 LEU A O 1
ATOM 575 N N . ASN A 1 76 ? 16.195 2.910 3.304 1.00 46.97 76 ASN A N 1
ATOM 576 C CA . ASN A 1 76 ? 16.970 3.926 2.582 1.00 46.97 76 ASN A CA 1
ATOM 577 C C . ASN A 1 76 ? 16.649 5.348 3.093 1.00 46.97 76 ASN A C 1
ATOM 579 O O . ASN A 1 76 ? 15.519 5.828 2.979 1.00 46.97 76 ASN A O 1
ATOM 583 N N . HIS A 1 77 ? 17.680 6.030 3.592 1.00 42.00 77 HIS A N 1
ATOM 584 C CA . HIS A 1 77 ? 17.698 7.263 4.402 1.00 42.00 77 HIS A CA 1
ATOM 585 C C . HIS A 1 77 ? 16.925 8.505 3.887 1.00 42.00 77 HIS A C 1
ATOM 587 O O . HIS A 1 77 ? 16.936 9.535 4.547 1.00 42.00 77 HIS A O 1
ATOM 593 N N . LYS A 1 78 ? 16.289 8.463 2.706 1.00 45.28 78 LYS A N 1
ATOM 594 C CA . LYS A 1 78 ? 15.662 9.635 2.049 1.00 45.28 78 LYS A CA 1
ATOM 595 C C . LYS A 1 78 ? 14.130 9.687 2.115 1.00 45.28 78 LYS A C 1
ATOM 597 O O . LYS A 1 78 ? 13.542 10.655 1.650 1.00 45.28 78 LYS A O 1
ATOM 602 N N . LEU A 1 79 ? 13.478 8.645 2.629 1.00 44.81 79 LEU A N 1
ATOM 603 C CA . LEU A 1 79 ? 12.007 8.522 2.664 1.00 44.81 79 LEU A CA 1
ATOM 604 C C . LEU A 1 79 ? 11.477 8.153 4.055 1.00 44.81 79 LEU A C 1
ATOM 606 O O . LEU A 1 79 ? 10.364 7.653 4.196 1.00 44.81 79 LEU A O 1
ATOM 610 N N . SER A 1 80 ? 12.288 8.401 5.078 1.00 41.59 80 SER A N 1
ATOM 611 C CA . SER A 1 80 ? 11.974 8.079 6.457 1.00 41.59 80 SER A CA 1
ATOM 612 C C . SER A 1 80 ? 11.079 9.183 7.059 1.00 41.59 80 SER A C 1
ATOM 614 O O . SER A 1 80 ? 11.408 10.363 7.034 1.00 41.59 80 SER A O 1
ATOM 616 N N . VAL A 1 81 ? 9.940 8.795 7.644 1.00 44.38 81 VAL A N 1
ATOM 617 C CA . VAL A 1 81 ? 9.247 9.585 8.694 1.00 44.38 81 VAL A CA 1
ATOM 618 C C . VAL A 1 81 ? 9.946 9.359 10.057 1.00 44.38 81 VAL A C 1
ATOM 620 O O . VAL A 1 81 ? 9.498 9.804 11.109 1.00 44.38 81 VAL A O 1
ATOM 623 N N . LEU A 1 82 ? 11.069 8.639 10.041 1.00 42.28 82 LEU A N 1
ATOM 624 C CA . LEU A 1 82 ? 11.801 8.121 11.186 1.00 42.28 82 LEU A CA 1
ATOM 625 C C . LEU A 1 82 ? 12.962 9.002 11.642 1.00 42.28 82 LEU A C 1
ATOM 627 O O . LEU A 1 82 ? 13.472 8.764 12.740 1.00 42.28 82 LEU A O 1
ATOM 631 N N . ASP A 1 83 ? 13.335 10.027 10.873 1.00 42.09 83 ASP A N 1
ATOM 632 C CA . ASP A 1 83 ? 14.484 10.882 11.198 1.00 42.09 83 ASP A CA 1
ATOM 633 C C . ASP A 1 83 ? 14.317 11.576 12.568 1.00 42.09 83 ASP A C 1
ATOM 635 O O . ASP A 1 83 ? 15.304 11.930 13.201 1.00 42.09 83 ASP A O 1
ATOM 639 N N . ASN A 1 84 ? 13.086 11.673 13.096 1.00 37.53 84 ASN A N 1
ATOM 640 C CA . ASN A 1 84 ? 12.795 12.268 14.408 1.00 37.53 84 ASN A CA 1
ATOM 641 C C . ASN A 1 84 ? 12.510 11.279 15.559 1.00 37.53 84 ASN A C 1
ATOM 643 O O . ASN A 1 84 ? 12.291 11.729 16.686 1.00 37.53 84 ASN A O 1
ATOM 647 N N . LEU A 1 85 ? 12.487 9.961 15.321 1.00 39.12 85 LEU A N 1
ATOM 648 C CA . LEU A 1 85 ? 12.135 8.966 16.354 1.00 39.12 85 LEU A CA 1
ATOM 649 C C . LEU A 1 85 ? 13.269 7.994 16.699 1.00 39.12 85 LEU A C 1
ATOM 651 O O . LEU A 1 85 ? 13.357 7.579 17.851 1.00 39.12 85 LEU A O 1
ATOM 655 N N . TRP A 1 86 ? 14.174 7.686 15.765 1.00 33.16 86 TRP A N 1
ATOM 656 C CA . TRP A 1 86 ? 15.300 6.778 16.050 1.00 33.16 86 TRP A CA 1
ATOM 657 C C . TRP A 1 86 ? 16.454 7.444 16.804 1.00 33.16 86 TRP A C 1
ATOM 659 O O . TRP A 1 86 ? 17.171 6.763 17.527 1.00 33.16 86 TRP A O 1
ATOM 669 N N . PHE A 1 87 ? 16.584 8.771 16.730 1.00 31.28 87 PHE A N 1
ATOM 670 C CA . PHE A 1 87 ? 17.600 9.529 17.474 1.00 31.28 87 PHE A CA 1
ATOM 671 C C . PHE A 1 87 ? 17.176 9.954 18.890 1.00 31.28 87 PHE A C 1
ATOM 673 O O . PHE A 1 87 ? 17.914 10.668 19.554 1.00 31.28 87 PHE A O 1
ATOM 680 N N . LYS A 1 88 ? 15.997 9.536 19.373 1.00 30.55 88 LYS A N 1
ATOM 681 C CA . LYS A 1 88 ? 15.536 9.822 20.749 1.00 30.55 88 LYS A CA 1
ATOM 682 C C . LYS A 1 88 ? 15.599 8.617 21.694 1.00 30.55 88 LYS A C 1
ATOM 684 O O . LYS A 1 88 ? 15.089 8.699 22.806 1.00 30.55 88 LYS A O 1
ATOM 689 N N . LEU A 1 89 ? 16.190 7.507 21.253 1.00 32.12 89 LEU A N 1
ATOM 690 C CA . LEU A 1 89 ? 16.346 6.286 22.053 1.00 32.12 89 LEU A CA 1
ATOM 691 C C . LEU A 1 89 ? 17.812 5.916 22.344 1.00 32.12 89 LEU A C 1
ATOM 693 O O . LEU A 1 89 ? 18.070 4.800 22.786 1.00 32.12 89 LEU A O 1
ATOM 697 N N . TYR A 1 90 ? 18.741 6.858 22.165 1.00 38.00 90 TYR A N 1
ATOM 698 C CA . TYR A 1 90 ? 20.102 6.799 22.701 1.00 38.00 90 TYR A CA 1
ATOM 699 C C . TYR A 1 90 ? 20.467 8.138 23.333 1.00 38.00 90 TYR A C 1
ATOM 701 O O . TYR A 1 90 ? 20.098 9.173 22.732 1.00 38.00 90 TYR A O 1
#

Nearest PDB structures (foldseek):
  7kl7-assembly1_A  TM=4.273E-01  e=8.516E+00  Helicobacter pylori

Radius of gyration: 14.4 Å; Cα contacts (8 Å, |Δi|>4): 113; chains: 1; bounding box: 31×32×38 Å

pLDDT: mean 72.26, std 17.83, range [30.55, 92.19]

Secondary structure (DSSP, 8-state):
---S---S---S-S-TTSTTPPPHHHHHHHHHHHHGGGTT-SSS-----EETT-TTTHHHHHHHHTT-SS-EE-SSTTS-S-TTTGGG--

Mean predicted aligned error: 9.6 Å

Foldseek 3Di:
DDDPDDDPDLDPFFDPPFPPDDRLVVVLVVCCVPPVVQQPDPPDDRDEAEAACCTRNRVVRSCVVSRPPHYAYYPDPPPGPCPPPPVVPD

Sequence (90 aa):
MHSVINYEQRGTYGNNKYRGNCSGRVIKDLLLHYLGDSIGKPQKRQASFCEVFAGGGTGLAVAKELGFKNSICNLNHKLSVLDNLWFKLY

Organism: NCBI:txid451709

Solvent-accessible surface area (backbone atoms only — not comparable to full-atom values): 5694 Å² total; per-residue (Å²): 137,87,74,94,73,86,70,100,64,62,72,90,37,38,44,86,83,38,86,89,63,68,51,24,59,60,55,43,52,51,46,44,71,78,35,44,95,30,49,76,43,90,88,50,80,63,57,72,50,75,38,70,77,27,82,44,38,18,63,56,43,38,35,56,74,58,53,47,87,69,54,45,30,44,79,60,92,86,60,51,79,45,81,80,57,68,71,72,79,114